Protein AF-G8PCU8-F1 (afdb_monomer)

Structure (mmCIF, N/CA/C/O backbone):
data_AF-G8PCU8-F1
#
_entry.id   AF-G8PCU8-F1
#
loop_
_atom_site.group_PDB
_atom_site.id
_atom_site.type_symbol
_atom_site.label_atom_id
_atom_site.label_alt_id
_atom_site.label_comp_id
_atom_site.label_asym_id
_atom_site.label_entity_id
_atom_site.label_seq_id
_atom_site.pdbx_PDB_ins_code
_atom_site.Cartn_x
_atom_site.Cartn_y
_atom_site.Cartn_z
_atom_site.occupancy
_atom_site.B_iso_or_equiv
_atom_site.auth_seq_id
_atom_site.auth_comp_id
_atom_site.auth_asym_id
_atom_site.auth_atom_id
_atom_site.pdbx_PDB_model_num
ATOM 1 N N . MET A 1 1 ? 21.559 1.797 -17.262 1.00 75.88 1 MET A N 1
ATOM 2 C CA . MET A 1 1 ? 21.657 1.952 -15.791 1.00 75.88 1 MET A CA 1
ATOM 3 C C . MET A 1 1 ? 20.526 2.800 -15.209 1.00 75.88 1 MET A C 1
ATOM 5 O O . MET A 1 1 ? 19.843 2.290 -14.335 1.00 75.88 1 MET A O 1
ATOM 9 N N . ILE A 1 2 ? 20.255 4.021 -15.701 1.00 87.25 2 ILE A N 1
ATOM 10 C CA . ILE A 1 2 ? 19.217 4.894 -15.104 1.00 87.25 2 ILE A CA 1
ATOM 11 C C . ILE A 1 2 ? 17.787 4.326 -15.166 1.00 87.25 2 ILE A C 1
ATOM 13 O O . ILE A 1 2 ? 17.054 4.385 -14.186 1.00 87.25 2 ILE A O 1
ATOM 17 N N . PHE A 1 3 ? 17.400 3.700 -16.282 1.00 85.81 3 PHE A N 1
ATOM 18 C CA . PHE A 1 3 ? 16.069 3.100 -16.407 1.00 85.81 3 PHE A CA 1
ATOM 19 C C . PHE A 1 3 ? 15.865 1.937 -15.431 1.00 85.81 3 PHE A C 1
ATOM 21 O O . PHE A 1 3 ? 14.836 1.864 -14.775 1.00 85.81 3 PHE A O 1
ATOM 28 N N . VAL A 1 4 ? 16.872 1.079 -15.265 1.00 87.38 4 VAL A N 1
ATOM 29 C CA . VAL A 1 4 ? 16.835 -0.042 -14.311 1.00 87.38 4 VAL A CA 1
ATOM 30 C C . VAL A 1 4 ? 16.628 0.476 -12.886 1.00 87.38 4 VAL A C 1
ATOM 32 O O . VAL A 1 4 ? 15.773 -0.035 -12.174 1.00 87.38 4 VAL A O 1
ATOM 35 N N . GLN A 1 5 ? 17.325 1.553 -12.505 1.00 90.31 5 GLN A N 1
ATOM 36 C CA . GLN A 1 5 ? 17.139 2.197 -11.200 1.00 90.31 5 GLN A CA 1
ATOM 37 C C . GLN A 1 5 ? 15.710 2.717 -11.012 1.00 90.31 5 GLN A C 1
ATOM 39 O O . GLN A 1 5 ? 15.143 2.555 -9.936 1.00 90.31 5 GLN A O 1
ATOM 44 N N . PHE A 1 6 ? 15.102 3.294 -12.051 1.00 93.25 6 PHE A N 1
ATOM 45 C CA .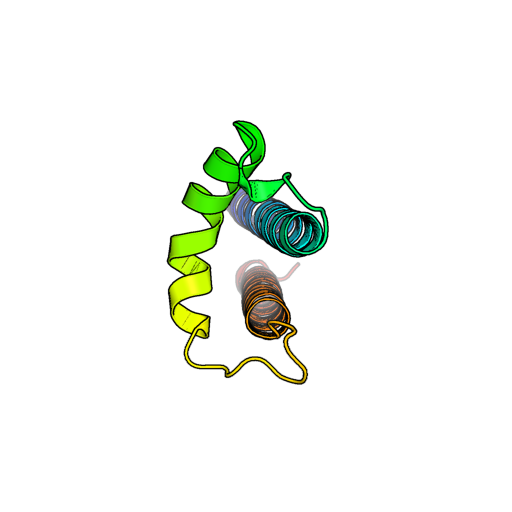 PHE A 1 6 ? 13.703 3.715 -12.004 1.00 93.25 6 PHE A CA 1
ATOM 46 C C . PHE A 1 6 ? 12.748 2.533 -11.763 1.00 93.25 6 PHE A C 1
ATOM 48 O O . PHE A 1 6 ? 11.894 2.616 -10.880 1.00 93.25 6 PHE A O 1
ATOM 55 N N . PHE A 1 7 ? 12.917 1.417 -12.483 1.00 93.31 7 PHE A N 1
ATOM 56 C CA . PHE A 1 7 ? 12.108 0.209 -12.272 1.00 93.31 7 PHE A CA 1
ATOM 57 C C . PHE A 1 7 ? 12.287 -0.364 -10.860 1.00 93.31 7 PHE A C 1
ATOM 59 O O . PHE A 1 7 ? 11.302 -0.728 -10.219 1.00 93.31 7 PHE A O 1
ATOM 66 N N . SER A 1 8 ? 13.517 -0.380 -10.338 1.00 92.62 8 SER A N 1
ATOM 67 C CA . SER A 1 8 ? 13.797 -0.808 -8.963 1.00 92.62 8 SER A CA 1
ATOM 68 C C . SER A 1 8 ? 13.139 0.105 -7.924 1.00 92.62 8 SER A C 1
ATOM 70 O O . SER A 1 8 ? 12.534 -0.385 -6.974 1.00 92.62 8 SER A O 1
ATOM 72 N N . LEU A 1 9 ? 13.196 1.428 -8.110 1.00 95.69 9 LEU A N 1
ATOM 73 C CA . LEU A 1 9 ? 12.512 2.379 -7.228 1.00 95.69 9 LEU A CA 1
ATOM 74 C C . LEU A 1 9 ? 10.996 2.167 -7.244 1.00 95.69 9 LEU A C 1
ATOM 76 O O . LEU A 1 9 ? 10.369 2.159 -6.186 1.00 95.69 9 LEU A O 1
ATOM 80 N N . LEU A 1 10 ? 10.410 1.942 -8.421 1.00 95.94 10 LEU A N 1
ATOM 81 C CA . LEU A 1 10 ? 8.983 1.660 -8.553 1.00 95.94 10 LEU A CA 1
ATOM 82 C C . LEU A 1 10 ? 8.582 0.384 -7.796 1.00 95.94 10 LEU A C 1
ATOM 84 O O . LEU A 1 10 ? 7.582 0.388 -7.080 1.00 95.94 10 LEU A O 1
ATOM 88 N N . GLN A 1 11 ? 9.379 -0.683 -7.898 1.00 96.19 11 GLN A N 1
ATOM 89 C CA . GLN A 1 11 ? 9.150 -1.928 -7.155 1.00 96.19 11 GLN A CA 1
ATOM 90 C C . GLN A 1 11 ? 9.196 -1.704 -5.641 1.00 96.19 11 GLN A C 1
ATOM 92 O O . GLN A 1 11 ? 8.306 -2.164 -4.930 1.00 96.19 11 GLN A O 1
ATOM 97 N N . VAL A 1 12 ? 10.182 -0.947 -5.146 1.00 96.94 12 VAL A N 1
ATOM 98 C CA . VAL A 1 12 ? 10.291 -0.613 -3.717 1.00 96.94 12 VAL A CA 1
ATOM 99 C C . VAL A 1 12 ? 9.073 0.179 -3.241 1.00 96.94 12 VAL A C 1
ATOM 101 O O . VAL A 1 12 ? 8.517 -0.126 -2.188 1.00 96.94 12 VAL A O 1
ATOM 104 N N . VAL A 1 13 ? 8.609 1.161 -4.020 1.00 97.75 13 VAL A N 1
ATOM 105 C CA . VAL A 1 13 ? 7.405 1.937 -3.684 1.00 97.75 13 VAL A CA 1
ATOM 106 C C . VAL A 1 13 ? 6.173 1.033 -3.587 1.00 97.75 13 VAL A C 1
ATOM 108 O O . VAL A 1 13 ? 5.407 1.157 -2.632 1.00 97.75 13 VAL A O 1
ATOM 111 N N . ILE A 1 14 ? 5.998 0.095 -4.524 1.00 97.38 14 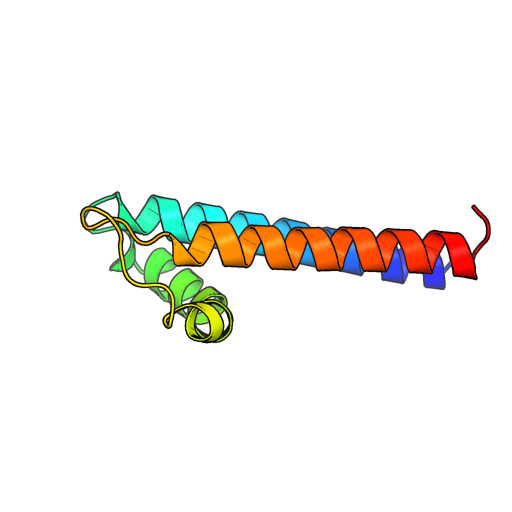ILE A N 1
ATOM 112 C CA . ILE A 1 14 ? 4.880 -0.860 -4.494 1.00 97.38 14 ILE A CA 1
ATOM 113 C C . ILE A 1 14 ? 4.977 -1.776 -3.270 1.00 97.38 14 ILE A C 1
ATOM 115 O O . ILE A 1 14 ? 3.981 -1.949 -2.574 1.00 97.38 14 ILE A O 1
ATOM 119 N N . GLN A 1 15 ? 6.162 -2.297 -2.945 1.00 97.62 15 GLN A N 1
ATOM 120 C CA . GLN A 1 15 ? 6.368 -3.141 -1.761 1.00 97.62 15 GLN A CA 1
ATOM 121 C C . GLN A 1 15 ? 6.055 -2.398 -0.457 1.00 97.62 15 GLN A C 1
ATOM 123 O O . GLN A 1 15 ? 5.363 -2.931 0.412 1.00 97.62 15 GLN A O 1
ATOM 128 N N . ILE A 1 16 ? 6.505 -1.145 -0.330 1.00 98.19 16 ILE A N 1
ATOM 129 C CA . ILE A 1 16 ? 6.166 -0.289 0.815 1.00 98.19 16 ILE A CA 1
ATOM 130 C C . ILE A 1 16 ? 4.652 -0.068 0.880 1.00 98.19 16 ILE A C 1
ATOM 132 O O . ILE A 1 16 ? 4.073 -0.108 1.965 1.00 98.19 16 ILE A O 1
ATOM 136 N N . TYR A 1 17 ? 3.993 0.132 -0.263 1.00 98.06 17 TYR A N 1
ATOM 137 C CA . TYR A 1 17 ? 2.546 0.311 -0.305 1.00 98.06 17 TYR A CA 1
ATOM 138 C C . TYR A 1 17 ? 1.776 -0.959 0.089 1.00 98.06 17 TYR A C 1
ATOM 140 O O . TYR A 1 17 ? 0.819 -0.883 0.859 1.00 98.06 17 TYR A O 1
ATOM 148 N N . MET A 1 18 ? 2.228 -2.135 -0.355 1.00 97.94 18 MET A N 1
ATOM 149 C CA . MET A 1 18 ? 1.689 -3.429 0.076 1.00 97.94 18 MET A CA 1
ATOM 150 C C . MET A 1 18 ? 1.851 -3.624 1.588 1.00 97.94 18 MET A C 1
ATOM 152 O O . MET A 1 18 ? 0.905 -4.034 2.260 1.00 97.94 18 MET A O 1
ATOM 156 N N . LEU A 1 19 ? 3.010 -3.264 2.153 1.00 97.69 19 LEU A N 1
ATOM 157 C CA . LEU A 1 19 ? 3.226 -3.283 3.601 1.00 97.69 19 LEU A CA 1
ATOM 158 C C . LEU A 1 19 ? 2.283 -2.312 4.331 1.00 97.69 19 LEU A C 1
ATOM 160 O O . LEU A 1 19 ? 1.722 -2.663 5.366 1.00 97.69 19 LEU A O 1
ATOM 164 N N . LEU A 1 20 ? 2.070 -1.111 3.787 1.00 97.62 20 LEU A N 1
ATOM 165 C CA . LEU A 1 20 ? 1.119 -0.125 4.314 1.00 97.62 20 LEU A CA 1
ATOM 166 C C . LEU A 1 20 ? -0.305 -0.683 4.370 1.00 97.62 20 LEU A C 1
ATOM 168 O O . LEU A 1 20 ? -0.963 -0.566 5.401 1.00 97.62 20 LEU A O 1
ATOM 172 N N . ILE A 1 21 ? -0.756 -1.334 3.296 1.00 97.19 21 ILE A N 1
ATOM 173 C CA . ILE A 1 21 ? -2.052 -2.018 3.247 1.00 97.19 21 ILE A CA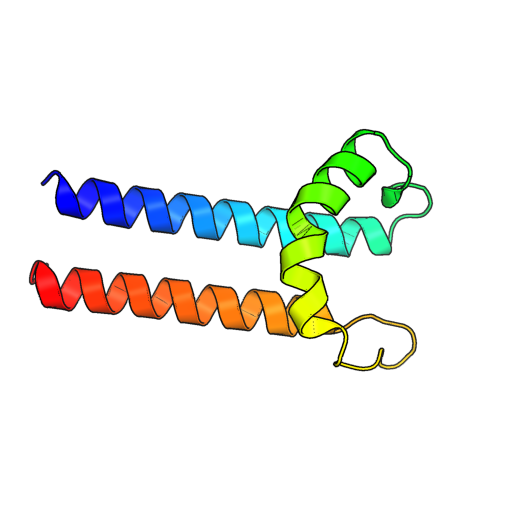 1
ATOM 174 C C . ILE A 1 21 ? -2.105 -3.144 4.277 1.00 97.19 21 ILE A C 1
ATOM 176 O O . ILE A 1 21 ? -3.088 -3.268 4.999 1.00 97.19 21 ILE A O 1
ATOM 180 N N . PHE A 1 22 ? -1.053 -3.951 4.391 1.00 96.12 22 PHE A N 1
ATOM 181 C CA . PHE A 1 22 ? -1.000 -5.019 5.384 1.00 96.12 22 PHE A CA 1
ATOM 182 C C . PHE A 1 22 ? -1.150 -4.472 6.814 1.00 96.12 22 PHE A C 1
ATOM 184 O O . PHE A 1 22 ? -1.999 -4.937 7.576 1.00 96.12 22 PHE A O 1
ATOM 191 N N . VAL A 1 23 ? -0.411 -3.413 7.156 1.00 96.00 23 VAL A N 1
ATOM 192 C CA . VAL A 1 23 ? -0.543 -2.707 8.441 1.00 96.00 23 VAL A CA 1
ATOM 193 C C . VAL A 1 23 ? -1.951 -2.126 8.615 1.00 96.00 23 VAL A C 1
ATOM 195 O O . VAL A 1 23 ? -2.536 -2.247 9.690 1.00 96.00 23 VAL A O 1
ATOM 198 N N . TRP A 1 24 ? -2.529 -1.544 7.563 1.00 95.12 24 TRP A N 1
ATOM 199 C CA . TRP A 1 24 ? -3.891 -1.005 7.563 1.00 95.12 24 TRP A CA 1
ATOM 200 C C . TRP A 1 24 ? -4.956 -2.061 7.900 1.00 95.12 24 TRP A C 1
ATOM 202 O O . TRP A 1 24 ? -5.921 -1.769 8.615 1.00 95.12 24 TRP A O 1
ATOM 212 N N . VAL A 1 25 ? -4.772 -3.298 7.429 1.00 93.38 25 VAL A N 1
ATOM 213 C CA . VAL A 1 25 ? -5.634 -4.440 7.771 1.00 93.38 25 VAL A CA 1
ATOM 214 C C . VAL A 1 25 ? -5.441 -4.857 9.218 1.00 93.38 25 VAL A C 1
ATOM 216 O O . VAL A 1 25 ? -6.427 -5.009 9.934 1.00 93.38 25 VAL A O 1
ATOM 219 N N . LEU A 1 26 ? -4.198 -4.980 9.688 1.00 93.12 26 LEU A N 1
ATOM 220 C CA . LEU A 1 26 ? -3.923 -5.322 11.087 1.00 93.12 26 LEU A CA 1
ATOM 221 C C . LEU A 1 26 ? -4.530 -4.295 12.057 1.00 93.12 26 LEU A C 1
ATOM 223 O O . LEU A 1 26 ? -5.088 -4.664 13.088 1.00 93.12 26 LEU A O 1
ATOM 227 N N . MET A 1 27 ? -4.509 -3.007 11.698 1.00 93.00 27 MET A N 1
ATOM 228 C CA . MET A 1 27 ? -5.163 -1.944 12.472 1.00 93.00 27 MET A CA 1
ATOM 229 C C . MET A 1 27 ? -6.684 -2.080 12.539 1.00 93.00 27 MET A C 1
ATOM 231 O O . MET A 1 27 ? -7.295 -1.520 13.443 1.00 93.00 27 MET A O 1
ATOM 235 N N . SER A 1 28 ? -7.313 -2.805 11.613 1.00 87.25 28 SER A N 1
ATOM 236 C CA . SER A 1 28 ? -8.754 -3.068 11.674 1.00 87.25 28 SER A CA 1
ATOM 237 C C . SER A 1 28 ? -9.131 -4.073 12.764 1.00 87.25 28 SER A C 1
ATOM 239 O O . SER A 1 28 ? -10.261 -4.049 13.244 1.00 87.25 28 SER A O 1
ATOM 241 N N . TRP A 1 29 ? -8.188 -4.927 13.176 1.00 87.31 29 TRP A N 1
ATOM 242 C CA . TRP A 1 29 ? -8.396 -5.941 14.214 1.00 87.31 29 TRP A CA 1
ATOM 243 C C . TRP A 1 29 ? -8.107 -5.409 15.619 1.00 87.31 29 TRP A C 1
ATOM 245 O O . TRP A 1 29 ? -8.635 -5.926 16.601 1.00 87.31 29 TRP A O 1
ATOM 255 N N . LEU A 1 30 ? -7.282 -4.365 15.724 1.00 91.25 30 LEU A N 1
ATOM 256 C CA . LEU A 1 30 ? -6.928 -3.737 16.992 1.00 91.25 30 LEU A CA 1
ATOM 257 C C . LEU A 1 30 ? -7.933 -2.623 17.350 1.00 91.25 30 LEU A C 1
ATOM 259 O O . LEU A 1 30 ? -8.037 -1.631 16.620 1.00 91.25 30 LEU A O 1
ATOM 263 N N . PRO A 1 31 ? -8.649 -2.718 18.486 1.00 90.62 31 PRO A N 1
ATOM 264 C CA . PRO A 1 31 ? -9.604 -1.691 18.888 1.00 90.62 31 PRO A CA 1
ATOM 265 C C . PRO A 1 31 ? -8.889 -0.358 19.146 1.00 90.62 31 PRO A C 1
ATOM 267 O O . PRO A 1 31 ? -7.878 -0.308 19.842 1.00 90.62 31 PRO A O 1
ATOM 270 N N . GLY A 1 32 ? -9.399 0.738 18.580 1.00 91.31 32 GLY A N 1
ATOM 271 C CA . GLY A 1 32 ? -8.807 2.071 18.751 1.00 91.31 32 GLY A CA 1
ATOM 272 C C . GLY A 1 32 ? -7.685 2.423 17.760 1.00 91.31 32 GLY A C 1
ATOM 273 O O . GLY A 1 32 ? -7.326 3.597 17.640 1.00 91.31 32 GLY A O 1
ATOM 274 N N . ALA A 1 33 ? -7.128 1.451 17.024 1.00 94.00 33 ALA A N 1
ATOM 275 C CA . ALA A 1 33 ? -5.936 1.679 16.203 1.00 94.00 33 ALA A CA 1
ATO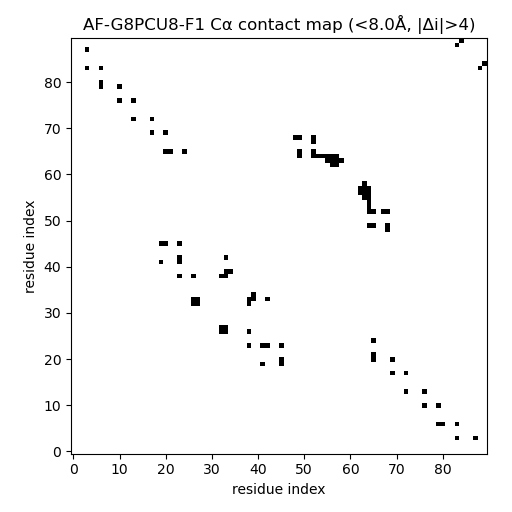M 276 C C . ALA A 1 33 ? -6.203 2.586 14.992 1.00 94.00 33 ALA A C 1
ATOM 278 O O . ALA A 1 33 ? -5.443 3.533 14.762 1.00 94.00 33 ALA A O 1
ATOM 279 N N . ARG A 1 34 ? -7.310 2.377 14.264 1.00 91.19 34 ARG A N 1
ATOM 280 C CA . ARG A 1 34 ? -7.716 3.263 13.152 1.00 91.19 34 ARG A CA 1
ATOM 281 C C . ARG A 1 34 ? -8.037 4.687 13.611 1.00 91.19 34 ARG A C 1
ATOM 283 O O . ARG A 1 34 ? -7.789 5.643 12.885 1.00 91.19 34 ARG A O 1
ATOM 290 N N . GLN A 1 35 ? -8.526 4.850 14.840 1.00 95.19 35 GLN A N 1
ATOM 291 C CA . GLN A 1 35 ? -8.846 6.159 15.412 1.00 95.19 35 GLN A CA 1
ATOM 292 C C . GLN A 1 35 ? -7.601 6.935 15.870 1.00 95.19 35 GLN A C 1
ATOM 294 O O . GLN A 1 35 ? -7.714 8.117 16.193 1.00 95.19 35 GLN A O 1
ATOM 299 N N . SER A 1 36 ? -6.416 6.322 15.902 1.00 96.38 36 SER A N 1
ATOM 300 C CA . SER A 1 36 ? -5.168 7.024 16.218 1.00 96.38 36 SER A CA 1
ATOM 301 C C . SER A 1 36 ? -4.769 8.016 15.112 1.00 96.38 36 SER A C 1
ATOM 303 O O . SER A 1 36 ? -5.254 7.948 13.982 1.00 96.38 36 SER A O 1
ATOM 305 N N . ALA A 1 37 ? -3.867 8.958 15.411 1.00 96.38 37 ALA A N 1
ATOM 306 C CA . ALA A 1 37 ? -3.367 9.897 14.398 1.00 96.38 37 ALA A CA 1
ATOM 307 C C . ALA A 1 37 ? -2.674 9.173 13.228 1.00 96.38 37 ALA A C 1
ATOM 309 O O . ALA A 1 37 ? -2.878 9.533 12.070 1.00 96.38 37 ALA A O 1
ATOM 310 N N . LEU A 1 38 ? -1.913 8.120 13.539 1.00 95.88 38 LEU A N 1
ATOM 311 C CA . LEU A 1 38 ? -1.246 7.273 12.556 1.00 95.88 38 LEU A CA 1
ATOM 312 C C . LEU A 1 38 ? -2.253 6.420 11.770 1.00 95.88 38 LEU A C 1
ATOM 314 O O . LEU A 1 38 ? -2.149 6.339 10.551 1.00 95.88 38 LEU A O 1
ATOM 318 N N . GLY A 1 39 ? -3.272 5.871 12.437 1.00 96.25 39 GLY A N 1
ATOM 319 C CA . GLY A 1 39 ? -4.370 5.147 11.791 1.00 96.25 39 GLY A CA 1
ATOM 320 C C . GLY A 1 39 ? -5.100 6.002 10.756 1.00 96.25 39 GLY A C 1
ATOM 321 O O . GLY A 1 39 ? -5.208 5.599 9.604 1.00 96.25 39 GLY A O 1
ATOM 322 N N . ARG A 1 40 ? -5.483 7.236 11.115 1.00 96.50 40 ARG A N 1
ATOM 323 C CA . ARG A 1 40 ? -6.107 8.190 10.177 1.00 96.50 40 ARG A CA 1
ATOM 324 C C . ARG A 1 40 ? -5.200 8.564 9.003 1.00 96.50 40 ARG A C 1
ATOM 326 O O . ARG A 1 40 ? -5.686 8.790 7.895 1.00 96.50 40 ARG A O 1
ATOM 333 N N . PHE A 1 41 ? -3.893 8.668 9.240 1.00 97.25 41 PHE A N 1
ATOM 334 C CA . PHE A 1 41 ? -2.924 8.934 8.180 1.00 97.25 41 PHE A CA 1
ATOM 335 C C . PHE A 1 41 ? -2.851 7.766 7.189 1.00 97.25 41 PHE A C 1
ATOM 337 O O . PHE A 1 41 ? -2.976 7.985 5.987 1.00 97.25 41 PHE A O 1
ATOM 344 N N . ILE A 1 42 ? -2.725 6.533 7.686 1.00 97.12 42 ILE A N 1
ATOM 345 C CA 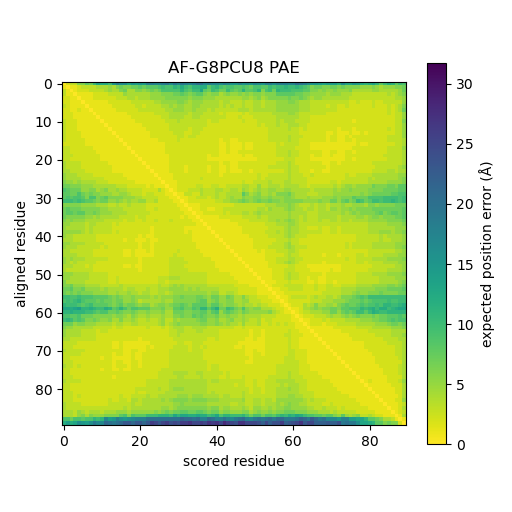. ILE A 1 42 ? -2.691 5.328 6.849 1.00 97.12 42 ILE A CA 1
ATOM 346 C C . ILE A 1 42 ? -4.028 5.124 6.127 1.00 97.12 42 ILE A C 1
ATOM 348 O O . ILE A 1 42 ? -4.015 4.828 4.931 1.00 97.12 42 ILE A O 1
ATOM 352 N N . ASP A 1 43 ? -5.164 5.349 6.802 1.00 96.06 43 ASP A N 1
ATOM 353 C CA . ASP A 1 43 ? -6.504 5.328 6.200 1.00 96.06 43 ASP A CA 1
ATOM 354 C C . ASP A 1 43 ? -6.542 6.231 4.963 1.00 96.06 43 ASP A C 1
ATOM 356 O O . ASP A 1 43 ? -6.912 5.779 3.886 1.00 96.06 43 ASP A O 1
ATOM 360 N N . ARG A 1 44 ? -6.073 7.480 5.067 1.00 96.88 44 ARG A N 1
ATOM 361 C CA . ARG A 1 44 ? -6.090 8.432 3.945 1.00 96.88 44 ARG A CA 1
ATOM 362 C C . ARG A 1 44 ? -5.283 7.961 2.728 1.00 96.88 44 ARG A C 1
ATOM 364 O O . ARG A 1 44 ? -5.623 8.325 1.604 1.00 96.88 44 ARG A O 1
ATOM 371 N N . ILE A 1 45 ? -4.224 7.182 2.941 1.00 97.38 45 ILE A N 1
ATOM 372 C CA . ILE A 1 45 ? -3.355 6.668 1.872 1.00 97.38 45 ILE A CA 1
ATOM 373 C C . ILE A 1 45 ? -3.932 5.377 1.268 1.00 97.38 45 ILE A C 1
ATOM 375 O O . ILE A 1 45 ? -3.884 5.178 0.053 1.00 97.38 45 ILE A O 1
ATOM 379 N N . CYS A 1 46 ? -4.486 4.490 2.096 1.00 96.94 46 CYS A N 1
ATOM 380 C CA . CYS A 1 46 ? -4.967 3.179 1.657 1.00 96.94 46 CYS A CA 1
ATOM 381 C C . CYS A 1 46 ? -6.408 3.224 1.126 1.00 96.94 46 CYS A C 1
ATOM 383 O O . CYS A 1 46 ? -6.746 2.473 0.210 1.00 96.94 46 CYS A O 1
ATOM 385 N N . GLU A 1 47 ? -7.261 4.111 1.652 1.00 95.62 47 GLU A N 1
ATOM 386 C CA . GLU A 1 47 ? -8.688 4.173 1.315 1.00 95.62 47 GLU A CA 1
ATOM 387 C C . GLU A 1 47 ? -8.964 4.369 -0.186 1.00 95.62 47 GLU A C 1
ATOM 389 O O . GLU A 1 47 ? -9.819 3.648 -0.706 1.00 95.62 47 GLU A O 1
ATOM 394 N N . PRO A 1 48 ? -8.279 5.271 -0.922 1.00 97.00 48 PRO A N 1
ATOM 395 C CA . PRO A 1 48 ? -8.568 5.486 -2.340 1.00 97.00 48 PRO A CA 1
ATOM 396 C C . PRO A 1 48 ? -8.386 4.223 -3.185 1.00 97.00 48 PRO A C 1
ATOM 398 O O . PRO A 1 48 ? -9.200 3.951 -4.063 1.00 97.00 48 PRO A O 1
ATOM 401 N N . TYR A 1 49 ? -7.352 3.432 -2.893 1.00 97.19 49 TYR A N 1
ATOM 402 C CA . TYR A 1 49 ? -7.109 2.162 -3.568 1.00 97.19 49 TYR A CA 1
ATOM 403 C C . TYR A 1 49 ? -8.086 1.080 -3.098 1.00 97.19 49 TYR A C 1
ATOM 405 O O . TYR A 1 49 ? -8.728 0.427 -3.915 1.00 97.19 49 TYR A O 1
ATOM 413 N N . MET A 1 50 ? -8.281 0.949 -1.782 1.00 96.25 50 MET A N 1
ATOM 414 C CA . MET A 1 50 ? -9.208 -0.028 -1.197 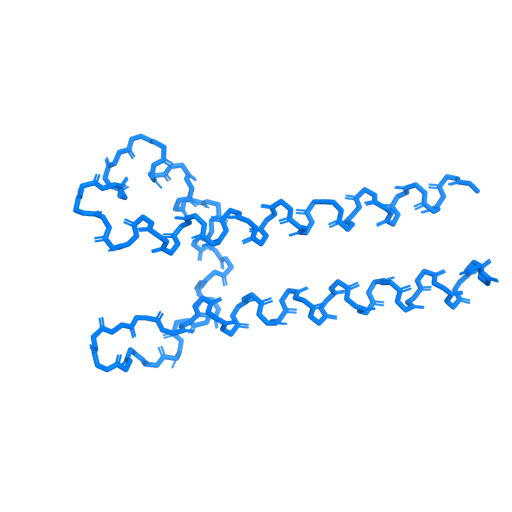1.00 96.25 50 MET A CA 1
ATOM 415 C C . MET A 1 50 ? -10.656 0.185 -1.635 1.00 96.25 50 MET A C 1
ATOM 417 O O . MET A 1 50 ? -11.423 -0.772 -1.715 1.00 96.25 50 MET A O 1
ATOM 421 N N . ARG A 1 51 ? -11.045 1.423 -1.96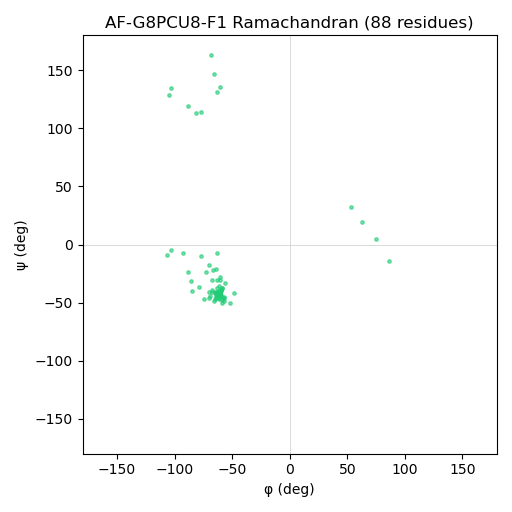0 1.00 95.88 51 ARG A N 1
ATOM 422 C CA . ARG A 1 51 ? -12.384 1.752 -2.458 1.00 95.88 51 ARG A CA 1
ATOM 423 C C . ARG A 1 51 ? -12.753 0.950 -3.706 1.00 95.88 51 ARG A C 1
ATOM 425 O O . ARG A 1 51 ? -13.916 0.578 -3.831 1.00 95.88 51 ARG A O 1
ATOM 432 N N . TRP A 1 52 ? -11.786 0.630 -4.566 1.00 96.56 52 TRP A N 1
ATOM 433 C CA . TRP A 1 52 ? -12.009 -0.196 -5.756 1.00 96.56 52 TRP A CA 1
ATOM 434 C C . TRP A 1 52 ? -12.385 -1.638 -5.433 1.00 96.56 52 TRP A C 1
ATOM 436 O O . TRP A 1 52 ? -12.996 -2.279 -6.27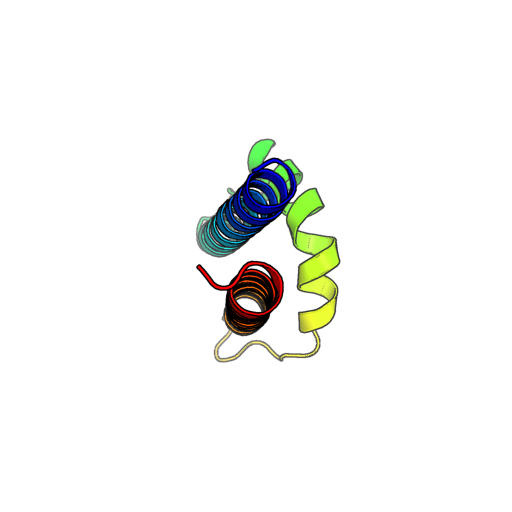2 1.00 96.56 52 TRP A O 1
ATOM 446 N N . PHE A 1 53 ? -12.065 -2.133 -4.236 1.00 95.81 53 PHE A N 1
ATOM 447 C CA . PHE A 1 53 ? -12.286 -3.521 -3.823 1.00 95.81 53 PHE A CA 1
ATOM 448 C C . PHE A 1 53 ? -13.494 -3.695 -2.897 1.00 95.81 53 PHE A C 1
ATOM 450 O O . PHE A 1 53 ? -13.884 -4.822 -2.617 1.00 95.81 53 PHE A O 1
ATOM 457 N N . ARG A 1 54 ? -14.151 -2.600 -2.482 1.00 92.06 54 ARG A N 1
ATOM 458 C CA . ARG A 1 54 ? -15.328 -2.624 -1.587 1.00 92.06 54 ARG A CA 1
ATOM 459 C C . ARG A 1 54 ? -16.557 -3.341 -2.161 1.00 92.06 54 ARG A C 1
ATOM 461 O O . ARG A 1 54 ? -17.545 -3.498 -1.453 1.00 92.06 54 ARG A O 1
ATOM 468 N N . PHE A 1 55 ? -16.525 -3.748 -3.430 1.00 93.31 55 PHE A N 1
ATOM 469 C CA . PHE A 1 55 ? -17.557 -4.613 -4.004 1.00 93.31 55 PHE A CA 1
ATOM 470 C C . PHE A 1 55 ? -17.494 -6.045 -3.450 1.00 93.31 55 PHE A C 1
ATOM 472 O O . PHE A 1 55 ? -18.462 -6.786 -3.598 1.00 93.31 55 PHE A O 1
ATOM 479 N N . ILE A 1 56 ? -16.374 -6.443 -2.837 1.00 91.81 56 ILE A N 1
ATOM 480 C CA . ILE A 1 56 ? -16.212 -7.751 -2.207 1.00 91.81 56 ILE A CA 1
ATOM 481 C C . ILE A 1 56 ? -16.957 -7.715 -0.868 1.00 91.81 56 ILE A C 1
ATOM 483 O O . ILE A 1 56 ? -16.567 -6.961 0.027 1.00 91.81 56 ILE A O 1
ATOM 487 N N . PRO A 1 57 ? -18.039 -8.495 -0.703 1.00 88.50 57 PRO A N 1
ATOM 488 C CA . PRO A 1 57 ? -18.763 -8.515 0.555 1.00 88.50 57 PRO A CA 1
ATOM 489 C C . PRO A 1 57 ? -17.882 -9.105 1.670 1.00 88.50 57 PRO A C 1
ATOM 491 O O . PRO A 1 57 ? -17.098 -10.024 1.411 1.00 88.50 57 PRO A O 1
ATOM 494 N N . PRO A 1 58 ? -18.017 -8.630 2.921 1.00 89.44 58 PRO A N 1
ATOM 495 C CA . PRO A 1 58 ? -17.352 -9.255 4.056 1.00 89.44 58 PRO A CA 1
ATOM 496 C C . PRO A 1 58 ? -17.822 -10.702 4.222 1.00 89.44 58 PRO A C 1
ATOM 498 O O . PRO A 1 58 ? -19.024 -10.975 4.192 1.00 89.44 58 PRO A O 1
ATOM 501 N N . PHE A 1 59 ? -16.893 -11.624 4.465 1.00 90.94 59 PHE A N 1
ATOM 502 C CA . PHE A 1 59 ? -17.223 -13.010 4.802 1.00 90.94 59 PHE A CA 1
ATOM 503 C C . PHE A 1 59 ? -17.002 -13.219 6.296 1.00 90.94 59 PHE A C 1
ATOM 505 O O . PHE A 1 59 ? -15.953 -12.869 6.829 1.00 90.94 59 PHE A O 1
ATOM 512 N N . PHE A 1 60 ? -18.002 -13.766 6.991 1.00 88.31 60 PHE A N 1
ATOM 513 C CA . PHE A 1 60 ? -17.955 -13.980 8.447 1.00 88.31 60 PHE A CA 1
ATOM 514 C C . PHE A 1 60 ? -17.599 -12.716 9.260 1.00 88.31 60 PHE A C 1
ATOM 516 O O . PHE A 1 60 ? -16.957 -12.798 10.302 1.00 88.31 60 PHE A O 1
ATOM 523 N N . GLY A 1 61 ? -18.002 -11.533 8.781 1.00 82.31 61 GLY A N 1
ATOM 524 C CA . GLY A 1 61 ? -17.685 -10.254 9.429 1.00 82.31 61 GLY A CA 1
ATOM 525 C C . GLY A 1 61 ? -16.240 -9.775 9.237 1.00 82.31 61 GLY A C 1
ATOM 526 O O . GLY A 1 61 ? -15.875 -8.740 9.789 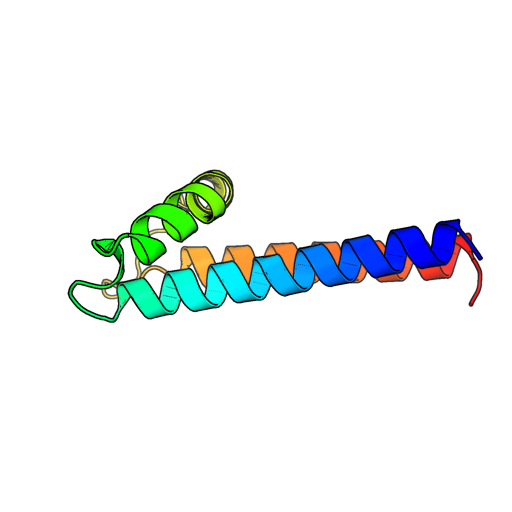1.00 82.31 61 GLY A O 1
ATOM 527 N N . ILE A 1 62 ? -15.433 -10.488 8.445 1.00 85.44 62 ILE A N 1
ATOM 528 C CA . ILE A 1 62 ? -14.059 -10.123 8.092 1.00 85.44 62 ILE A CA 1
ATOM 529 C C . ILE A 1 62 ? -14.036 -9.556 6.669 1.00 85.44 62 ILE A C 1
ATOM 531 O O . ILE A 1 62 ? -14.647 -10.102 5.747 1.00 85.44 62 ILE A O 1
ATOM 535 N N . ASP A 1 63 ? -13.319 -8.448 6.489 1.00 87.75 63 ASP A N 1
ATOM 536 C CA . ASP A 1 63 ? -13.112 -7.824 5.184 1.00 87.75 63 ASP A CA 1
ATOM 537 C C . ASP A 1 63 ? -11.989 -8.539 4.412 1.00 87.75 63 ASP A C 1
ATOM 539 O O . ASP A 1 63 ? -10.822 -8.490 4.804 1.00 87.75 63 ASP A O 1
ATOM 543 N N . PHE A 1 64 ? -12.351 -9.201 3.310 1.00 89.94 64 PHE A N 1
ATOM 544 C CA . PHE A 1 64 ? -11.415 -9.888 2.410 1.00 89.94 64 PHE A CA 1
ATOM 545 C C . PHE A 1 64 ? -10.940 -9.012 1.244 1.00 89.94 64 PHE A C 1
ATOM 547 O O . PHE A 1 64 ? -10.016 -9.404 0.527 1.00 89.94 64 PHE A O 1
ATOM 554 N N . SER A 1 65 ? -11.507 -7.811 1.073 1.00 94.44 65 SER A N 1
ATOM 555 C CA . SER A 1 65 ? -11.074 -6.834 0.063 1.00 94.44 65 SER A CA 1
ATOM 556 C C . SER A 1 65 ? -9.555 -6.607 0.049 1.00 94.44 65 SER A C 1
ATOM 558 O O . SER A 1 65 ? -8.971 -6.585 -1.036 1.00 94.44 65 SER A O 1
ATOM 560 N N . PRO A 1 66 ? -8.868 -6.508 1.207 1.00 94.25 66 PRO A N 1
ATOM 561 C CA . PRO A 1 66 ? -7.432 -6.255 1.235 1.00 94.25 66 PRO A CA 1
ATOM 562 C C . PRO A 1 66 ? -6.588 -7.401 0.684 1.00 94.25 66 PRO A C 1
ATOM 564 O O . PRO A 1 66 ? -5.533 -7.149 0.114 1.00 94.25 66 PRO A O 1
ATOM 567 N N . VAL A 1 67 ? -7.043 -8.649 0.822 1.00 94.50 67 VAL A N 1
ATOM 568 C CA . VAL A 1 67 ? -6.333 -9.818 0.279 1.00 94.50 67 VAL A CA 1
ATOM 569 C C . VAL A 1 67 ? -6.312 -9.741 -1.243 1.00 94.50 67 VAL A C 1
ATOM 571 O O . VAL A 1 67 ? -5.257 -9.882 -1.857 1.00 94.50 67 VAL A O 1
ATOM 574 N N . ILE A 1 68 ? -7.463 -9.444 -1.851 1.00 96.31 68 ILE A N 1
ATOM 575 C CA . ILE A 1 68 ? -7.569 -9.285 -3.304 1.00 96.31 68 ILE A CA 1
ATOM 576 C C . ILE A 1 68 ? -6.801 -8.050 -3.778 1.00 96.31 68 ILE A C 1
ATOM 578 O O . ILE A 1 68 ? -6.120 -8.104 -4.797 1.00 96.31 68 ILE A O 1
ATOM 582 N N . ALA A 1 69 ? -6.845 -6.955 -3.023 1.00 97.00 69 ALA A N 1
ATOM 583 C CA . ALA A 1 69 ? -6.082 -5.754 -3.334 1.00 97.00 69 ALA A CA 1
ATOM 584 C C . ALA A 1 69 ? -4.560 -6.005 -3.314 1.00 97.00 69 ALA A C 1
ATOM 586 O O . ALA A 1 69 ? -3.851 -5.613 -4.238 1.00 97.00 69 ALA A O 1
ATOM 587 N N . LEU A 1 70 ? -4.051 -6.719 -2.304 1.00 97.69 70 LEU A N 1
ATOM 588 C CA . LEU A 1 70 ? -2.645 -7.130 -2.247 1.00 97.69 70 LEU A CA 1
ATOM 589 C C . LEU A 1 70 ? -2.280 -8.065 -3.402 1.00 97.69 70 LEU A C 1
ATOM 591 O O . LEU A 1 70 ? -1.232 -7.883 -4.013 1.00 97.69 70 LEU A O 1
ATOM 595 N N . PHE A 1 71 ? -3.155 -9.014 -3.738 1.00 97.62 71 PHE A N 1
ATOM 596 C CA . PHE A 1 71 ? -2.956 -9.905 -4.879 1.00 97.62 71 PHE A CA 1
ATOM 597 C C . PHE A 1 71 ? -2.860 -9.133 -6.204 1.00 97.62 71 PHE A C 1
ATOM 599 O O . PHE A 1 71 ? -1.977 -9.398 -7.014 1.00 97.62 71 PHE A O 1
ATOM 606 N N . VAL A 1 72 ? -3.712 -8.126 -6.418 1.00 97.88 72 VAL A N 1
ATOM 607 C CA . VAL A 1 72 ? -3.637 -7.271 -7.612 1.00 97.88 72 VAL A CA 1
ATOM 608 C C . VAL A 1 72 ? -2.333 -6.469 -7.652 1.00 97.88 72 VAL A C 1
ATOM 610 O O . VAL A 1 72 ? -1.722 -6.378 -8.715 1.00 97.88 72 VAL A O 1
ATOM 613 N N . LEU A 1 73 ? -1.871 -5.913 -6.526 1.00 97.62 73 LEU A N 1
ATOM 614 C CA . LEU A 1 73 ? -0.569 -5.231 -6.477 1.00 97.62 73 LEU A CA 1
ATOM 615 C C . LEU A 1 73 ? 0.600 -6.174 -6.763 1.00 97.62 73 LEU A C 1
ATOM 617 O O . LEU A 1 73 ? 1.541 -5.771 -7.444 1.00 97.62 73 LEU A O 1
ATOM 621 N N . ASP A 1 74 ? 0.531 -7.416 -6.289 1.00 97.94 74 ASP A N 1
ATOM 622 C CA . ASP A 1 74 ? 1.546 -8.426 -6.577 1.00 97.94 74 ASP A CA 1
ATOM 623 C C . ASP A 1 74 ? 1.615 -8.736 -8.080 1.00 97.94 74 ASP A C 1
ATOM 625 O O . ASP A 1 74 ? 2.694 -8.710 -8.670 1.00 97.94 74 ASP A O 1
ATOM 629 N N . LEU A 1 75 ? 0.465 -8.891 -8.747 1.00 98.25 75 LEU A N 1
ATOM 630 C CA . LEU A 1 75 ? 0.415 -9.044 -10.205 1.00 98.25 75 LEU A CA 1
ATOM 631 C C . LEU A 1 75 ? 1.012 -7.834 -10.941 1.00 98.25 75 LEU A C 1
ATOM 633 O O . LEU A 1 75 ? 1.732 -8.002 -11.926 1.00 98.25 75 LEU A O 1
ATOM 637 N N . VAL A 1 76 ? 0.752 -6.613 -10.461 1.00 97.50 76 VAL A N 1
ATOM 638 C CA . VAL A 1 76 ? 1.364 -5.394 -11.015 1.00 97.50 76 VAL A CA 1
ATOM 639 C C . VAL A 1 76 ? 2.884 -5.423 -10.836 1.00 97.50 76 VAL A C 1
ATOM 641 O O . VAL A 1 76 ? 3.613 -5.115 -11.779 1.00 97.50 76 VAL A O 1
ATOM 644 N N . MET A 1 77 ? 3.378 -5.835 -9.666 1.00 96.75 77 MET A N 1
ATOM 645 C CA . MET A 1 77 ? 4.811 -5.964 -9.395 1.00 96.75 77 MET A CA 1
ATOM 646 C C . MET A 1 77 ? 5.472 -6.988 -10.327 1.00 96.75 77 MET A C 1
ATOM 648 O O . MET A 1 77 ? 6.502 -6.680 -10.931 1.00 96.75 77 MET A O 1
ATOM 652 N N . GLN A 1 78 ? 4.858 -8.161 -10.500 1.00 96.75 78 GLN A N 1
ATOM 653 C CA . GLN A 1 78 ? 5.332 -9.192 -11.425 1.00 96.75 78 GLN A CA 1
ATOM 654 C C . GLN A 1 78 ? 5.340 -8.691 -12.877 1.00 96.75 78 GLN A C 1
ATOM 656 O O . GLN A 1 78 ? 6.312 -8.900 -13.603 1.00 96.75 78 GLN A O 1
ATOM 661 N N . GLY A 1 79 ? 4.301 -7.963 -13.299 1.00 96.31 79 GLY A N 1
ATOM 662 C CA . GLY A 1 79 ? 4.238 -7.354 -14.630 1.00 96.31 79 GLY A CA 1
ATOM 663 C C . GLY A 1 79 ? 5.350 -6.328 -14.865 1.00 96.31 79 GLY A C 1
ATOM 664 O O . GLY A 1 79 ? 5.997 -6.340 -15.911 1.00 96.31 79 GLY A O 1
ATOM 665 N N . ILE A 1 80 ? 5.632 -5.478 -13.875 1.00 94.81 80 ILE A N 1
ATOM 666 C CA . ILE A 1 80 ? 6.736 -4.508 -13.930 1.00 94.81 80 ILE A CA 1
ATOM 667 C C . ILE A 1 80 ? 8.086 -5.226 -14.033 1.00 94.81 80 ILE A C 1
ATOM 669 O O . ILE A 1 80 ? 8.927 -4.825 -14.838 1.00 94.81 80 ILE A O 1
ATOM 673 N N . GLN A 1 81 ? 8.296 -6.287 -13.248 1.00 94.00 81 GLN A N 1
ATOM 674 C CA . GLN A 1 81 ? 9.500 -7.119 -13.329 1.00 94.00 81 GLN A CA 1
ATOM 675 C C . GLN A 1 81 ? 9.658 -7.730 -14.722 1.00 94.00 81 GLN A C 1
ATOM 677 O O . GLN A 1 81 ? 10.703 -7.554 -15.347 1.00 94.00 81 GLN A O 1
ATOM 682 N N . TYR A 1 82 ? 8.609 -8.361 -15.248 1.00 95.12 82 TYR A N 1
ATOM 683 C CA . TYR A 1 82 ? 8.619 -8.952 -16.583 1.00 95.12 82 TYR A CA 1
ATOM 684 C C . TYR A 1 82 ? 8.953 -7.928 -17.676 1.00 95.12 82 TYR A C 1
ATOM 686 O O . TYR A 1 82 ? 9.818 -8.177 -18.514 1.00 95.12 82 TYR A O 1
ATOM 694 N N . ILE A 1 83 ? 8.329 -6.747 -17.641 1.00 94.12 83 ILE A N 1
ATOM 695 C CA . ILE A 1 83 ? 8.607 -5.668 -18.599 1.00 94.12 83 ILE A CA 1
ATOM 696 C C . ILE A 1 83 ? 10.056 -5.191 -18.471 1.00 94.12 83 ILE A C 1
ATOM 698 O O . ILE A 1 83 ? 10.713 -4.963 -19.483 1.00 94.12 83 ILE A O 1
ATOM 702 N N . SER A 1 84 ? 10.580 -5.059 -17.249 1.00 92.06 84 SER A N 1
ATOM 703 C CA . SER A 1 84 ? 11.978 -4.664 -17.049 1.00 92.06 84 SER A CA 1
ATOM 704 C C . SER A 1 84 ? 12.954 -5.676 -17.665 1.00 92.06 84 SER A C 1
ATOM 706 O O . SER A 1 84 ? 13.875 -5.271 -18.373 1.00 92.06 84 SER A O 1
ATOM 708 N N . ILE A 1 85 ? 12.699 -6.978 -17.502 1.00 92.25 85 ILE A N 1
ATOM 709 C CA . ILE A 1 85 ? 13.499 -8.050 -18.112 1.00 92.25 85 ILE A CA 1
ATOM 710 C C . ILE A 1 85 ? 13.388 -7.992 -19.639 1.00 92.25 85 ILE A C 1
ATOM 712 O O . ILE A 1 85 ? 14.400 -8.026 -20.332 1.00 92.25 85 ILE A O 1
ATOM 716 N N . LEU A 1 86 ? 12.176 -7.832 -20.180 1.00 93.75 86 LEU A N 1
ATOM 717 C CA . LEU A 1 86 ? 11.953 -7.742 -21.625 1.00 93.75 86 LEU A CA 1
ATOM 718 C C . LEU A 1 86 ? 12.682 -6.546 -22.260 1.00 93.75 86 LEU A C 1
ATOM 720 O O . LEU A 1 86 ? 13.228 -6.669 -23.353 1.00 93.75 86 LEU A O 1
ATOM 724 N N . LEU A 1 87 ? 12.681 -5.388 -21.592 1.00 92.19 87 LEU A N 1
ATOM 725 C CA . LEU A 1 87 ? 13.266 -4.153 -22.120 1.00 92.19 87 LEU A CA 1
ATOM 726 C C . LEU A 1 87 ? 14.790 -4.096 -21.995 1.00 92.19 87 LEU A C 1
ATOM 728 O O . LEU A 1 87 ? 15.443 -3.529 -22.869 1.00 92.19 87 LEU A O 1
ATOM 732 N N . PHE A 1 88 ? 15.357 -4.622 -20.907 1.00 89.75 88 PHE A N 1
ATOM 733 C CA . PHE A 1 88 ? 16.793 -4.499 -20.630 1.00 89.75 88 PHE A CA 1
ATOM 734 C C . PHE A 1 88 ? 17.571 -5.799 -20.836 1.00 89.75 88 PHE A C 1
ATOM 736 O O . PHE A 1 88 ? 18.798 -5.748 -20.851 1.00 89.75 88 PHE A O 1
ATOM 743 N N . GLY A 1 89 ? 16.888 -6.928 -21.050 1.00 75.75 89 GLY A N 1
ATOM 744 C CA . GLY A 1 89 ? 17.498 -8.217 -21.384 1.00 75.75 89 GLY A CA 1
ATOM 745 C C . GLY A 1 89 ? 18.427 -8.781 -20.306 1.00 75.75 89 GLY A C 1
ATOM 746 O O . GLY A 1 89 ? 19.277 -9.607 -20.632 1.00 75.75 89 GLY A O 1
ATOM 747 N N . MET A 1 90 ? 18.302 -8.302 -19.063 1.00 61.38 90 MET A N 1
ATOM 748 C CA . MET A 1 90 ? 19.079 -8.736 -17.896 1.00 61.38 90 MET A CA 1
ATOM 749 C C . MET A 1 90 ? 18.229 -9.607 -16.981 1.00 61.38 90 MET A C 1
ATOM 751 O O . MET A 1 90 ? 17.036 -9.261 -16.811 1.00 61.38 90 MET A O 1
#

pLDDT: mean 93.42, std 5.58, range [61.38, 98.25]

InterPro domains:
  IPR003425 CCB3/YggT [PF02325] (6-81)
  IPR003425 CCB3/YggT [PTHR33219] (10-78)

Mean predicted aligned error: 3.61 Å

Radius of gyration: 15.79 Å; Cα contacts (8 Å, |Δi|>4): 53; chains: 1; bounding box: 40×24×41 Å

Secondary structure (DSSP, 8-state):
-HHHHHHHHHHHHHHHHHHHHHHHHHHHHSTTTTTSHHHHHHHHHHHHHHGGGTTS--BTTB--HHHHHHHHHHHHHHHHHHHHHHHH--

Sequence (90 aa):
MIFVQFFSLLQVVIQIYMLLIFVWVLMSWLPGARQSALGRFIDRICEPYMRWFRFIPPFFGIDFSPVIALFVLDLVMQGIQYISILLFGM

Solvent-accessible surface area (backbone atoms only — not comparable to full-atom values): 5141 Å² total; per-residue (Å²): 111,71,67,60,51,50,55,52,52,52,48,50,53,51,53,53,49,49,51,49,48,52,52,55,54,55,31,72,75,41,88,69,38,49,78,33,76,66,28,48,52,48,46,68,68,43,44,75,64,50,60,77,34,65,82,51,71,59,57,97,86,40,77,54,33,62,60,56,52,46,50,52,52,49,52,49,49,52,50,53,51,51,51,51,30,70,76,66,74,104

Organism: Pediococcus claussenii (strain ATCC BAA-344 / DSM 14800 / JCM 18046 / KCTC 3811 / LMG 21948 / P06) (NCBI:txid701521)

Foldseek 3Di:
DVVLVVLVVVLVVLVVLLVLLVVLLVLVVDPCSCVDPVNVVSCVVCVVLLVVQVVDDADPNHDCSSVVSSVVSVVVSVVSVVVSCVVVVD